Protein AF-A0A6M2EV31-F1 (afdb_monomer)

InterPro domains:
  IPR012876 Protein of unknown function DUF1677, plant [PF07911] (18-111)
  IPR012876 Protein of unknown function DUF1677, plant [PTHR33108] (10-115)

Organism: NCBI:txid266767

Mean predicted aligned error: 11.82 Å

Structure (mmCIF, N/CA/C/O backbone):
data_AF-A0A6M2EV31-F1
#
_entry.id   AF-A0A6M2EV31-F1
#
loop_
_atom_site.group_PDB
_atom_site.id
_atom_site.type_symbol
_atom_site.label_atom_id
_atom_site.label_alt_id
_atom_site.label_comp_id
_atom_site.label_asym_id
_atom_site.label_entity_id
_atom_site.label_seq_id
_atom_site.pdbx_PDB_ins_code
_atom_site.Cartn_x
_atom_site.Cartn_y
_atom_site.Cartn_z
_atom_site.occupancy
_atom_site.B_iso_or_equiv
_atom_site.auth_seq_id
_atom_site.auth_comp_id
_atom_site.auth_asym_id
_atom_site.auth_atom_id
_atom_site.pdbx_PDB_model_num
ATOM 1 N N . MET A 1 1 ? 43.408 -29.454 -42.128 1.00 39.53 1 MET A N 1
ATOM 2 C CA . MET A 1 1 ? 42.631 -28.260 -41.736 1.00 39.53 1 MET A CA 1
ATOM 3 C C . MET A 1 1 ? 41.607 -28.707 -40.708 1.00 39.53 1 MET A C 1
ATOM 5 O O . MET A 1 1 ? 40.830 -29.596 -41.023 1.00 39.53 1 MET A O 1
ATOM 9 N N . ALA A 1 2 ? 41.680 -28.214 -39.472 1.00 41.00 2 ALA A N 1
ATOM 10 C CA . ALA A 1 2 ? 40.754 -28.613 -38.412 1.00 41.00 2 ALA A CA 1
ATOM 11 C C . ALA A 1 2 ? 39.524 -27.695 -38.435 1.00 41.00 2 ALA A C 1
ATOM 13 O O . ALA A 1 2 ? 39.670 -26.477 -38.364 1.00 41.00 2 ALA A O 1
ATOM 14 N N . ALA A 1 3 ? 38.330 -28.275 -38.557 1.00 47.66 3 ALA A N 1
ATOM 15 C CA . ALA A 1 3 ? 37.071 -27.550 -38.440 1.00 47.66 3 ALA A CA 1
ATOM 16 C C . ALA A 1 3 ? 36.726 -27.372 -36.954 1.00 47.66 3 ALA A C 1
ATOM 18 O O . ALA A 1 3 ? 36.543 -28.353 -36.231 1.00 47.66 3 ALA A O 1
ATOM 19 N N . ALA A 1 4 ? 36.649 -26.124 -36.494 1.00 50.69 4 ALA A N 1
ATOM 20 C CA . ALA A 1 4 ? 36.136 -25.798 -35.172 1.00 50.69 4 ALA A CA 1
ATOM 21 C C . ALA A 1 4 ? 34.601 -25.772 -35.225 1.00 50.69 4 ALA A C 1
ATOM 23 O O . ALA A 1 4 ? 34.006 -24.896 -35.848 1.00 50.69 4 ALA A O 1
ATOM 24 N N . VAL A 1 5 ? 33.961 -26.747 -34.580 1.00 58.41 5 VAL A N 1
ATOM 25 C CA . VAL A 1 5 ? 32.512 -26.752 -34.349 1.00 58.41 5 VAL A CA 1
ATOM 26 C C . VAL A 1 5 ? 32.217 -25.776 -33.213 1.00 58.41 5 VAL A C 1
ATOM 28 O O . VAL A 1 5 ? 32.584 -26.022 -32.062 1.00 58.41 5 VAL A O 1
ATOM 31 N N . ILE A 1 6 ? 31.570 -24.657 -33.537 1.00 61.12 6 ILE A N 1
ATOM 32 C CA . ILE A 1 6 ? 31.052 -23.707 -32.551 1.00 61.12 6 ILE A CA 1
ATOM 33 C C . ILE A 1 6 ? 29.862 -24.383 -31.864 1.00 61.12 6 ILE A C 1
ATOM 35 O O . ILE A 1 6 ? 28.845 -24.664 -32.493 1.00 61.12 6 ILE A O 1
ATOM 39 N N . LYS A 1 7 ? 30.019 -24.707 -30.578 1.00 61.44 7 LYS A N 1
ATOM 40 C CA . LYS A 1 7 ? 28.938 -25.218 -29.729 1.00 61.44 7 LYS A CA 1
ATOM 41 C C . LYS A 1 7 ? 28.002 -24.058 -29.403 1.00 61.44 7 LYS A C 1
ATOM 43 O O . LYS A 1 7 ? 28.445 -23.077 -28.809 1.00 61.44 7 LYS A O 1
ATOM 48 N N . GLU A 1 8 ? 26.731 -24.172 -29.773 1.00 57.69 8 GLU A N 1
ATOM 49 C CA . GLU A 1 8 ? 25.715 -23.212 -29.349 1.00 57.69 8 GLU A CA 1
ATOM 50 C C . GLU A 1 8 ? 25.569 -23.241 -27.825 1.00 57.69 8 GLU A C 1
ATOM 52 O O . GLU A 1 8 ? 25.373 -24.291 -27.205 1.00 57.69 8 GLU A O 1
ATOM 57 N N . ALA A 1 9 ? 25.709 -22.069 -27.211 1.00 59.19 9 ALA A N 1
ATOM 58 C CA . ALA A 1 9 ? 25.467 -21.886 -25.795 1.00 59.19 9 ALA A CA 1
ATOM 59 C C . ALA A 1 9 ? 23.956 -21.961 -25.538 1.00 59.19 9 ALA A C 1
ATOM 61 O O . ALA A 1 9 ? 23.184 -21.149 -26.044 1.00 59.19 9 ALA A O 1
ATOM 62 N N . LYS A 1 10 ? 23.543 -22.942 -24.729 1.00 59.16 10 LYS A N 1
ATOM 63 C CA . LYS A 1 10 ? 22.195 -23.048 -24.159 1.00 59.16 10 LYS A CA 1
ATOM 64 C C . LYS A 1 10 ? 21.792 -21.689 -23.555 1.00 59.16 10 LYS A C 1
ATOM 66 O O . LYS A 1 10 ? 22.575 -21.171 -22.754 1.00 59.16 10 LYS A O 1
ATOM 71 N N . PRO A 1 11 ? 20.607 -21.129 -23.872 1.00 51.78 11 PRO A N 1
ATOM 72 C CA . PRO A 1 11 ? 20.146 -19.899 -23.245 1.00 51.78 11 PRO A CA 1
ATOM 73 C C . PRO A 1 11 ? 20.110 -20.105 -21.732 1.00 51.78 11 PRO A C 1
ATOM 75 O O . PRO A 1 11 ? 19.400 -20.972 -21.217 1.00 51.78 11 PRO A O 1
ATOM 78 N N . ILE A 1 12 ? 20.936 -19.340 -21.027 1.00 59.84 12 ILE A N 1
ATOM 79 C CA . ILE A 1 12 ? 20.818 -19.156 -19.584 1.00 59.84 12 ILE A CA 1
ATOM 80 C C . ILE A 1 12 ? 19.433 -18.530 -19.389 1.00 59.84 12 ILE A C 1
ATOM 82 O O . ILE A 1 12 ? 19.152 -17.568 -20.108 1.00 59.84 12 ILE A O 1
ATOM 86 N N . PRO A 1 13 ? 18.556 -19.068 -18.516 1.00 55.31 13 PRO A N 1
ATOM 87 C CA . PRO A 1 13 ? 17.235 -18.493 -18.298 1.00 55.31 13 PRO A CA 1
ATOM 88 C C . PRO A 1 13 ? 17.429 -17.015 -17.970 1.00 55.31 13 PRO A C 1
ATOM 90 O O . PRO A 1 13 ? 18.043 -16.651 -16.966 1.00 55.31 13 PRO A O 1
ATOM 93 N N . SER A 1 14 ? 17.023 -16.193 -18.932 1.00 56.72 14 SER A N 1
ATOM 94 C CA . SER A 1 14 ? 17.179 -14.752 -18.936 1.00 56.72 14 SER A CA 1
ATOM 95 C C . SER A 1 14 ? 16.492 -14.181 -17.706 1.00 56.72 14 SER A C 1
ATOM 97 O O . SER A 1 14 ? 15.514 -14.758 -17.235 1.00 56.72 14 SER A O 1
ATOM 99 N N . ALA A 1 15 ? 17.042 -13.078 -17.193 1.00 60.50 15 ALA A N 1
ATOM 100 C CA . ALA A 1 15 ? 16.525 -12.289 -16.081 1.00 60.50 15 ALA A CA 1
ATOM 101 C C . ALA A 1 15 ? 15.012 -12.456 -15.884 1.00 60.50 15 ALA A C 1
ATOM 103 O O . ALA A 1 15 ? 14.248 -12.282 -16.832 1.00 60.50 15 ALA A O 1
ATOM 104 N N . SER A 1 16 ? 14.613 -12.814 -14.660 1.00 67.25 16 SER A N 1
ATOM 105 C CA . SER A 1 16 ? 13.217 -12.909 -14.230 1.00 67.25 16 SER A CA 1
ATOM 106 C C . SER A 1 16 ? 12.398 -11.792 -14.866 1.00 67.25 16 SER A C 1
ATOM 108 O O . SER A 1 16 ? 12.683 -10.622 -14.618 1.00 67.25 16 SER A O 1
ATOM 110 N N . GLU A 1 17 ? 11.441 -12.165 -15.712 1.00 85.88 17 GLU A N 1
ATOM 111 C CA . GLU A 1 17 ? 10.579 -11.235 -16.432 1.00 85.88 17 GLU A CA 1
ATOM 112 C C . GLU A 1 17 ? 9.876 -10.328 -15.414 1.00 85.88 17 GLU A C 1
ATOM 114 O O . GLU A 1 17 ? 9.145 -10.798 -14.534 1.00 85.88 17 GLU A O 1
ATOM 119 N N . VAL A 1 18 ? 10.194 -9.036 -15.476 1.00 93.31 18 VAL A N 1
ATOM 120 C CA . VAL A 1 18 ? 9.632 -7.996 -14.614 1.00 93.31 18 VAL A CA 1
ATOM 121 C C . VAL A 1 18 ? 8.841 -7.011 -15.459 1.00 93.31 18 VAL A C 1
ATOM 123 O O . VAL A 1 18 ? 9.221 -6.680 -16.580 1.00 93.31 18 VAL A O 1
ATOM 126 N N . GLU A 1 19 ? 7.751 -6.518 -14.889 1.00 94.38 19 GLU A N 1
ATOM 127 C CA . GLU A 1 19 ? 6.868 -5.521 -15.478 1.00 94.38 19 GLU A CA 1
ATOM 128 C C . GLU A 1 19 ? 6.682 -4.356 -14.503 1.00 94.38 19 GLU A C 1
ATOM 130 O O . GLU A 1 19 ? 6.735 -4.526 -13.282 1.00 94.38 19 GLU A O 1
ATOM 135 N N . PHE A 1 20 ? 6.420 -3.162 -15.032 1.00 96.19 20 PHE A N 1
ATOM 136 C CA . PHE A 1 20 ? 6.063 -2.005 -14.216 1.00 96.19 20 PHE A CA 1
ATOM 137 C C . PHE A 1 20 ? 4.561 -1.999 -13.941 1.00 96.19 20 PHE A C 1
ATOM 139 O O . PHE A 1 20 ? 3.752 -1.847 -14.856 1.00 96.19 20 PHE A O 1
ATOM 146 N N . ALA A 1 21 ? 4.182 -2.090 -12.669 1.00 96.69 21 ALA A N 1
ATOM 147 C CA . ALA A 1 21 ? 2.789 -2.080 -12.249 1.00 96.69 21 ALA A CA 1
ATOM 148 C C . ALA A 1 21 ? 2.486 -0.860 -11.370 1.00 96.69 21 ALA A C 1
ATOM 150 O O . ALA A 1 21 ? 3.115 -0.625 -10.334 1.00 96.69 21 ALA A O 1
ATOM 151 N N . LYS A 1 22 ? 1.486 -0.072 -11.773 1.00 97.75 22 LYS A N 1
ATOM 152 C CA . LYS A 1 22 ? 1.077 1.154 -11.079 1.00 97.75 22 LYS A CA 1
ATOM 153 C C . LYS A 1 22 ? 0.078 0.851 -9.967 1.00 97.75 22 LYS A C 1
ATOM 155 O O . LYS A 1 22 ? -1.012 0.375 -10.250 1.00 97.75 22 LYS A O 1
ATOM 160 N N . CYS A 1 23 ? 0.434 1.165 -8.724 1.00 97.88 23 CYS A N 1
ATOM 161 C CA . CYS A 1 23 ? -0.409 0.959 -7.545 1.00 97.88 23 CYS A CA 1
ATOM 162 C C . CYS A 1 23 ? -1.736 1.730 -7.636 1.00 97.88 23 CYS A C 1
ATOM 164 O O . CYS A 1 23 ? -1.737 2.951 -7.831 1.00 97.88 23 CYS A O 1
ATOM 166 N N . ASP A 1 24 ? -2.850 1.040 -7.389 1.00 97.31 24 ASP A N 1
ATOM 167 C CA . ASP A 1 24 ? -4.202 1.609 -7.441 1.00 97.31 24 ASP A CA 1
ATOM 168 C C . ASP A 1 24 ? -4.464 2.628 -6.310 1.00 97.31 24 ASP A C 1
ATOM 170 O O . ASP A 1 24 ? -5.281 3.538 -6.459 1.00 97.31 24 ASP A O 1
ATOM 174 N N . CYS A 1 25 ? -3.729 2.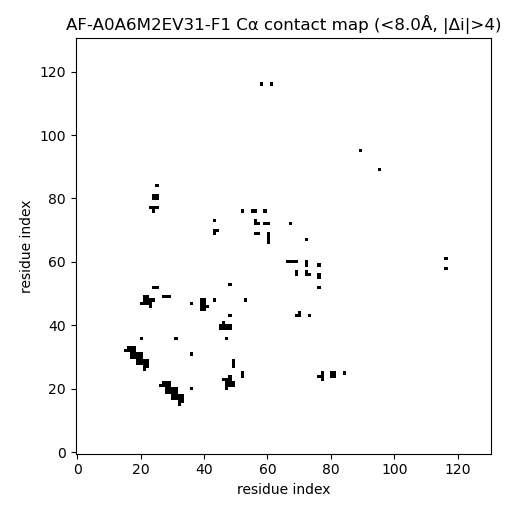539 -5.193 1.00 97.19 25 CYS A N 1
ATOM 175 C CA . CYS A 1 25 ? -3.848 3.464 -4.060 1.00 97.19 25 CYS A CA 1
ATOM 176 C C . CYS A 1 25 ? -3.033 4.750 -4.284 1.00 97.19 25 CYS A C 1
ATOM 178 O O . CYS A 1 25 ? -3.571 5.847 -4.466 1.00 97.19 25 CYS A O 1
ATOM 180 N N . CYS A 1 26 ? -1.704 4.630 -4.271 1.00 96.62 26 CYS A N 1
ATOM 181 C CA . CYS A 1 26 ? -0.802 5.783 -4.258 1.00 96.62 26 CYS A CA 1
ATOM 182 C C . CYS A 1 26 ? -0.352 6.230 -5.656 1.00 96.62 26 CYS A C 1
ATOM 184 O O . CYS A 1 26 ? 0.180 7.327 -5.802 1.00 96.62 26 CYS A O 1
ATOM 186 N N . GLY A 1 27 ? -0.582 5.425 -6.698 1.00 95.44 27 GLY A N 1
ATOM 187 C CA . GLY A 1 27 ? -0.167 5.739 -8.066 1.00 95.44 27 GLY A CA 1
ATOM 188 C C . GLY A 1 27 ? 1.333 5.593 -8.332 1.00 95.44 27 GLY A C 1
ATOM 189 O O . GLY A 1 27 ? 1.758 5.880 -9.451 1.00 95.44 27 GLY A O 1
ATOM 190 N N . PHE A 1 28 ? 2.119 5.155 -7.343 1.00 95.25 28 PHE A N 1
ATOM 191 C CA . PHE A 1 28 ? 3.526 4.800 -7.523 1.00 95.25 28 PHE A CA 1
ATOM 192 C C . PHE A 1 28 ? 3.646 3.538 -8.386 1.00 95.25 28 PHE A C 1
ATOM 194 O O . PHE A 1 28 ? 2.826 2.628 -8.259 1.00 95.25 28 PHE A O 1
ATOM 201 N N . SER A 1 29 ? 4.642 3.498 -9.269 1.00 96.88 29 SER A N 1
ATOM 202 C CA . SER A 1 29 ? 4.904 2.345 -10.139 1.00 96.88 29 SER A CA 1
ATOM 203 C C . SER A 1 29 ? 6.086 1.551 -9.600 1.00 96.88 29 SER A C 1
ATOM 205 O O . SER A 1 29 ? 7.099 2.144 -9.241 1.00 96.88 29 SER A O 1
ATOM 207 N N . GLU A 1 30 ? 5.942 0.232 -9.534 1.00 96.00 30 GLU A N 1
ATOM 208 C CA . GLU A 1 30 ? 6.935 -0.696 -8.983 1.00 96.00 30 GLU A CA 1
ATOM 209 C C . GLU A 1 30 ? 7.270 -1.771 -10.028 1.00 96.00 30 GLU A C 1
ATOM 211 O O . GLU A 1 30 ? 6.384 -2.201 -10.770 1.00 96.00 30 GLU A O 1
ATOM 216 N N . GLU A 1 31 ? 8.538 -2.182 -10.102 1.00 96.00 31 GLU A N 1
ATOM 217 C CA . GLU A 1 31 ? 8.987 -3.311 -10.927 1.00 96.00 31 GLU A CA 1
ATOM 218 C C . GLU A 1 31 ? 8.651 -4.618 -10.212 1.00 96.00 31 GLU A C 1
ATOM 220 O O . GLU A 1 31 ? 9.071 -4.846 -9.078 1.00 96.00 31 GLU A O 1
ATOM 225 N N . CYS A 1 32 ? 7.861 -5.477 -10.846 1.00 95.06 32 CYS A N 1
ATOM 226 C CA . CYS A 1 32 ? 7.329 -6.677 -10.218 1.00 95.06 32 CYS A CA 1
ATOM 227 C C . CYS A 1 32 ? 7.269 -7.840 -11.200 1.00 95.06 32 CYS A C 1
ATOM 229 O O . CYS A 1 32 ? 7.056 -7.658 -12.393 1.00 95.06 32 CYS A O 1
ATOM 231 N N . THR A 1 33 ? 7.398 -9.063 -10.686 1.00 95.69 33 THR A N 1
ATOM 232 C CA . THR A 1 33 ? 7.141 -10.254 -11.504 1.00 95.69 33 THR A CA 1
ATOM 233 C C . THR A 1 33 ? 5.632 -10.430 -11.721 1.00 95.69 33 THR A C 1
ATOM 235 O O . THR A 1 33 ? 4.855 -10.193 -10.783 1.00 95.69 33 THR A O 1
ATOM 238 N N . PRO A 1 34 ? 5.183 -10.929 -12.887 1.00 95.50 34 PRO A N 1
ATOM 239 C CA . PRO A 1 34 ? 3.764 -11.202 -13.146 1.00 95.50 34 PRO A CA 1
ATOM 240 C C . PRO A 1 34 ? 3.126 -12.133 -12.103 1.00 95.50 34 PRO A C 1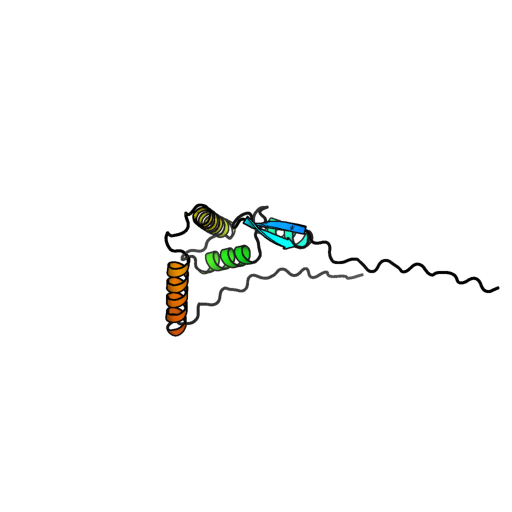
ATOM 242 O O . PRO A 1 34 ? 1.979 -11.950 -11.680 1.00 95.50 34 PRO A O 1
ATOM 245 N N . ALA A 1 35 ? 3.902 -13.105 -11.612 1.00 95.56 35 ALA A N 1
ATOM 246 C CA . ALA A 1 35 ? 3.479 -14.014 -10.551 1.00 95.56 35 ALA A CA 1
ATOM 247 C C . ALA A 1 35 ? 3.208 -13.279 -9.227 1.00 95.56 35 ALA A C 1
ATOM 249 O O . ALA A 1 35 ? 2.242 -13.592 -8.530 1.00 95.56 35 ALA A O 1
ATOM 250 N N . TYR A 1 36 ? 4.036 -12.292 -8.866 1.00 95.44 36 TYR A N 1
ATOM 251 C CA . TYR A 1 36 ? 3.800 -11.478 -7.675 1.00 95.44 36 TYR A CA 1
ATOM 252 C C . TYR A 1 36 ? 2.575 -10.573 -7.839 1.00 95.44 36 TYR A C 1
ATOM 254 O O . TYR A 1 36 ? 1.739 -10.531 -6.936 1.00 95.44 36 TYR A O 1
ATOM 262 N N . ILE A 1 37 ? 2.411 -9.943 -9.008 1.00 96.19 37 ILE A N 1
ATOM 263 C CA . ILE A 1 37 ? 1.228 -9.128 -9.331 1.00 96.19 37 ILE A CA 1
ATOM 264 C C . ILE A 1 37 ? -0.058 -9.935 -9.154 1.00 96.19 37 ILE A C 1
ATOM 266 O O . ILE A 1 37 ? -0.993 -9.478 -8.495 1.00 96.19 37 ILE A O 1
ATOM 270 N N . SER A 1 38 ? -0.079 -11.160 -9.677 1.00 96.62 38 SER A N 1
ATOM 271 C CA . SER A 1 38 ? -1.238 -12.052 -9.595 1.00 96.62 38 SER A CA 1
ATOM 272 C C . SER A 1 38 ? -1.609 -12.391 -8.147 1.00 96.62 38 SER A C 1
ATOM 274 O O . SER A 1 38 ? -2.766 -12.227 -7.762 1.00 96.62 38 SER A O 1
ATOM 276 N N . ARG A 1 39 ? -0.628 -12.759 -7.308 1.00 96.69 39 ARG A N 1
ATOM 277 C CA . ARG A 1 39 ? -0.858 -13.056 -5.878 1.00 96.69 39 ARG A CA 1
ATOM 278 C C . ARG A 1 39 ? -1.380 -11.853 -5.094 1.00 96.69 39 ARG A C 1
ATOM 280 O O . ARG A 1 39 ? -2.216 -11.996 -4.205 1.00 96.69 39 ARG A O 1
ATOM 287 N N . VAL A 1 40 ? -0.876 -10.656 -5.392 1.00 97.00 40 VAL A N 1
ATOM 288 C CA . VAL A 1 40 ? -1.356 -9.427 -4.744 1.00 97.00 40 VAL A CA 1
ATOM 289 C C . VAL A 1 40 ? -2.799 -9.143 -5.157 1.00 97.00 40 VAL A C 1
ATOM 291 O O . VAL A 1 40 ? -3.633 -8.877 -4.295 1.00 97.00 40 VAL A O 1
ATOM 294 N N . ARG A 1 41 ? -3.126 -9.269 -6.447 1.00 97.12 41 ARG A N 1
ATOM 295 C CA . ARG A 1 41 ? -4.497 -9.073 -6.935 1.00 97.12 41 ARG A CA 1
ATOM 296 C C . ARG A 1 41 ? -5.481 -10.052 -6.308 1.00 97.12 41 ARG A C 1
ATOM 298 O O . ARG A 1 41 ? -6.551 -9.626 -5.889 1.00 97.12 41 ARG A O 1
ATOM 305 N N . GLU A 1 42 ? -5.115 -11.323 -6.182 1.00 96.94 42 GLU A N 1
ATOM 306 C CA . GLU A 1 42 ? -5.937 -12.329 -5.499 1.00 96.94 42 GLU A CA 1
ATOM 307 C C . GLU A 1 42 ? -6.260 -11.912 -4.055 1.00 96.94 42 GLU A C 1
ATOM 309 O O . GLU A 1 42 ? -7.416 -11.938 -3.637 1.00 96.94 42 GLU A O 1
ATOM 314 N N . ARG A 1 43 ? -5.258 -11.420 -3.316 1.00 95.25 43 ARG A N 1
ATOM 315 C CA . ARG A 1 43 ? -5.428 -10.985 -1.923 1.00 95.25 43 ARG A CA 1
ATOM 316 C C . ARG A 1 43 ? -6.290 -9.728 -1.764 1.00 95.25 43 ARG A C 1
ATOM 318 O O . ARG A 1 43 ? -6.974 -9.592 -0.754 1.00 95.25 43 ARG A O 1
ATOM 325 N N . TYR A 1 44 ? -6.231 -8.792 -2.711 1.00 96.12 44 TYR A N 1
ATOM 326 C CA . TYR A 1 44 ? -6.803 -7.446 -2.556 1.00 96.12 44 TYR A CA 1
ATOM 327 C C . TYR A 1 44 ? -8.009 -7.163 -3.466 1.00 96.12 44 TYR A C 1
ATOM 329 O O . TYR A 1 44 ? -8.294 -6.006 -3.799 1.00 96.12 44 TYR A O 1
ATOM 337 N N . GLY A 1 45 ? -8.752 -8.210 -3.837 1.00 93.69 45 GLY A N 1
ATOM 338 C CA . GLY A 1 45 ? -10.002 -8.084 -4.593 1.00 93.69 45 GLY A CA 1
ATOM 339 C C . GLY A 1 45 ? -9.781 -7.637 -6.039 1.00 93.69 45 GLY A C 1
ATOM 340 O O . GLY A 1 45 ? -10.488 -6.769 -6.540 1.00 93.69 45 GLY A O 1
ATOM 341 N N . GLY A 1 46 ? -8.744 -8.168 -6.686 1.00 96.06 46 GLY A N 1
ATOM 342 C CA . GLY A 1 46 ? -8.360 -7.860 -8.064 1.00 96.06 46 GLY A CA 1
ATOM 343 C C . GLY A 1 46 ? -7.489 -6.611 -8.232 1.00 96.06 46 GLY A C 1
ATOM 344 O O . GLY A 1 46 ? -6.985 -6.374 -9.328 1.00 96.06 46 GLY A O 1
ATOM 345 N N . ARG A 1 47 ? -7.273 -5.828 -7.167 1.00 96.12 47 ARG A N 1
ATOM 346 C CA . ARG A 1 47 ? -6.478 -4.590 -7.204 1.00 96.12 47 ARG A CA 1
ATOM 347 C C . ARG A 1 47 ? -4.993 -4.860 -7.046 1.00 96.12 47 ARG A C 1
ATOM 349 O O . ARG A 1 47 ? -4.582 -5.691 -6.237 1.00 96.12 47 ARG A O 1
ATOM 356 N N . TRP A 1 48 ? -4.182 -4.119 -7.789 1.00 97.38 48 TRP A N 1
ATOM 357 C CA . TRP A 1 48 ? -2.739 -4.122 -7.593 1.00 97.38 48 TRP A CA 1
ATOM 358 C C . TRP A 1 48 ? -2.346 -2.994 -6.635 1.00 97.38 48 TRP A C 1
ATOM 360 O O . TRP A 1 48 ? -2.638 -1.821 -6.875 1.00 97.38 48 TRP A O 1
ATOM 370 N N . ILE A 1 49 ? -1.644 -3.341 -5.555 1.00 98.00 49 ILE A N 1
ATOM 371 C CA . ILE A 1 49 ? -1.090 -2.373 -4.605 1.00 98.00 49 ILE A CA 1
ATOM 372 C C . ILE A 1 49 ? 0.410 -2.614 -4.422 1.00 98.00 49 ILE A C 1
ATOM 374 O O . ILE A 1 49 ? 0.851 -3.760 -4.383 1.00 98.00 49 ILE A O 1
ATOM 378 N N . CYS A 1 50 ? 1.190 -1.539 -4.300 1.00 97.44 50 CYS A N 1
ATOM 379 C CA . CYS A 1 50 ? 2.633 -1.640 -4.069 1.00 97.44 50 CYS A CA 1
ATOM 380 C C . CYS A 1 50 ? 2.947 -2.209 -2.679 1.00 97.44 50 CYS A C 1
ATOM 382 O O . CYS A 1 50 ? 2.104 -2.168 -1.772 1.00 97.44 50 CYS A O 1
ATOM 384 N N . GLY A 1 51 ? 4.187 -2.669 -2.483 1.00 95.69 51 GLY A N 1
ATOM 385 C CA . GLY A 1 51 ? 4.621 -3.272 -1.216 1.00 95.69 51 GLY A CA 1
ATOM 386 C C . GLY A 1 51 ? 4.369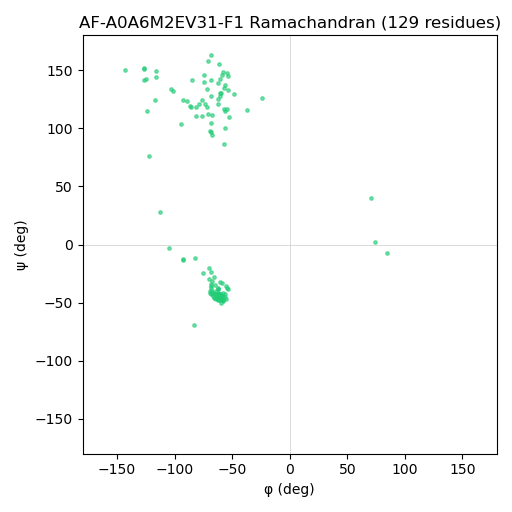 -2.384 0.012 1.00 95.69 51 GLY A C 1
ATOM 387 O O . GLY A 1 51 ? 3.922 -2.866 1.050 1.00 95.69 51 GLY A O 1
ATOM 388 N N . LEU A 1 52 ? 4.558 -1.067 -0.120 1.00 96.19 52 LEU A N 1
ATOM 389 C CA . LEU A 1 52 ? 4.327 -0.117 0.976 1.00 96.19 52 LEU A CA 1
ATOM 390 C C . LEU A 1 52 ? 2.841 0.041 1.330 1.00 96.19 52 LEU A C 1
ATOM 392 O O . LEU A 1 52 ? 2.494 0.100 2.508 1.00 96.19 52 LEU A O 1
ATOM 396 N N . CYS A 1 53 ? 1.955 0.080 0.331 1.00 97.25 53 CYS A N 1
ATOM 397 C CA . CYS A 1 53 ? 0.512 0.127 0.573 1.00 97.25 53 CYS A CA 1
ATOM 398 C C . CYS A 1 53 ? 0.009 -1.192 1.175 1.00 97.25 53 CYS A C 1
ATOM 400 O O . CYS A 1 53 ? -0.854 -1.164 2.047 1.00 97.25 53 CYS A O 1
ATOM 402 N N . ALA A 1 54 ? 0.568 -2.339 0.773 1.00 96.62 54 ALA A N 1
ATOM 403 C CA . ALA A 1 54 ? 0.224 -3.627 1.373 1.00 96.62 54 ALA A CA 1
ATOM 404 C C . ALA A 1 54 ? 0.546 -3.670 2.876 1.00 96.62 54 ALA A C 1
ATOM 406 O O . ALA A 1 54 ? -0.281 -4.128 3.665 1.00 96.62 54 ALA A O 1
ATOM 407 N N . GLU A 1 55 ? 1.705 -3.149 3.287 1.00 96.12 55 GLU A N 1
ATOM 408 C CA . GLU A 1 55 ? 2.060 -3.030 4.707 1.00 96.12 55 GLU A CA 1
ATOM 409 C C . GLU A 1 55 ? 1.192 -2.006 5.448 1.00 96.12 55 GLU A C 1
ATOM 411 O O . GLU A 1 55 ? 0.788 -2.251 6.585 1.00 96.12 55 GLU A O 1
ATOM 416 N N . ALA A 1 56 ? 0.839 -0.890 4.807 1.00 95.88 56 ALA A N 1
ATOM 417 C CA . ALA A 1 56 ? -0.051 0.100 5.406 1.00 95.88 56 ALA A CA 1
ATOM 418 C C . ALA A 1 56 ? -1.455 -0.467 5.681 1.00 95.88 56 ALA A C 1
ATOM 420 O O . ALA A 1 56 ? -1.973 -0.288 6.779 1.00 95.88 56 ALA A O 1
ATOM 421 N N . VAL A 1 57 ? -2.034 -1.227 4.744 1.00 96.00 57 VAL A N 1
ATOM 422 C CA . VAL A 1 57 ? -3.335 -1.900 4.933 1.00 96.00 57 VAL A CA 1
ATOM 423 C C . VAL A 1 57 ? -3.285 -2.918 6.080 1.00 96.00 57 VAL A C 1
ATOM 425 O O . VAL A 1 57 ? -4.236 -3.039 6.859 1.00 96.00 57 VAL A O 1
ATOM 428 N N . LYS A 1 58 ? -2.160 -3.630 6.239 1.00 92.94 58 LYS A N 1
ATOM 429 C CA . LYS A 1 58 ? -1.943 -4.513 7.396 1.00 92.94 58 LYS A CA 1
ATOM 430 C C . LYS A 1 58 ? -1.872 -3.718 8.708 1.00 92.94 58 LYS A C 1
ATOM 432 O O . LYS A 1 58 ? -2.534 -4.105 9.669 1.00 92.94 58 LYS A O 1
ATOM 437 N N . ASP A 1 59 ? -1.125 -2.606 8.760 1.00 91.69 59 ASP A N 1
ATOM 438 C CA . ASP A 1 59 ? -1.040 -1.740 9.957 1.00 91.69 59 ASP A CA 1
ATOM 439 C C . ASP A 1 59 ? -2.409 -1.132 10.306 1.00 91.69 59 ASP A C 1
ATOM 441 O O . ASP A 1 59 ? -2.749 -1.066 11.486 1.00 91.69 59 ASP A O 1
ATOM 445 N N . GLU A 1 60 ? -3.220 -0.747 9.314 1.00 92.12 60 GLU A N 1
ATOM 446 C CA . GLU A 1 60 ? -4.593 -0.257 9.514 1.00 92.12 60 GLU A CA 1
ATOM 447 C C . GLU A 1 60 ? -5.485 -1.321 10.157 1.00 92.12 60 GLU A C 1
ATOM 449 O O . GLU A 1 60 ? -6.142 -1.039 11.159 1.00 92.12 60 GLU A O 1
ATOM 454 N N . THR A 1 61 ? -5.422 -2.561 9.660 1.00 89.56 61 THR A N 1
ATOM 455 C CA . THR A 1 61 ? -6.151 -3.697 10.247 1.00 89.56 61 THR A CA 1
ATOM 456 C C . THR A 1 61 ? -5.735 -3.924 11.706 1.00 89.56 61 THR A C 1
ATOM 458 O O . THR A 1 61 ? -6.585 -4.083 12.574 1.00 89.56 61 THR A O 1
ATOM 461 N N . CYS A 1 62 ? -4.434 -3.869 12.014 1.00 87.88 62 CY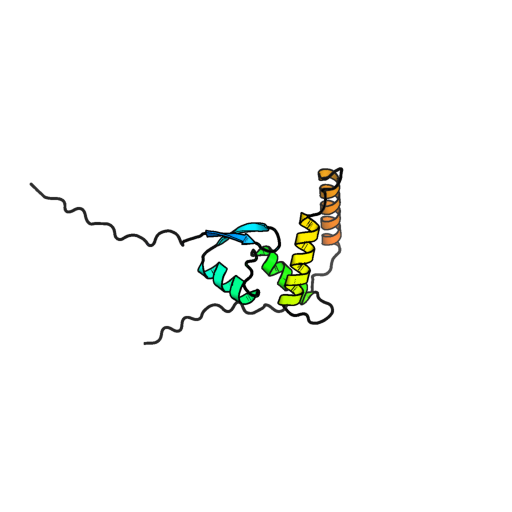S A N 1
ATOM 462 C CA . CYS A 1 62 ? -3.943 -4.052 13.384 1.00 87.88 62 CYS A CA 1
ATOM 463 C C . CYS A 1 62 ? -4.276 -2.904 14.343 1.00 87.88 62 CYS A C 1
ATOM 465 O O . CYS A 1 62 ? -4.300 -3.093 15.561 1.00 87.88 62 CYS A O 1
ATOM 467 N N . ARG A 1 63 ? -4.384 -1.678 13.825 1.00 85.94 63 ARG A N 1
ATOM 468 C CA . ARG A 1 63 ? -4.587 -0.466 14.630 1.00 85.94 63 ARG A CA 1
ATOM 469 C C . ARG A 1 63 ? -6.046 -0.096 14.796 1.00 85.94 63 ARG A C 1
ATOM 471 O O . ARG A 1 63 ? -6.345 0.767 15.628 1.00 85.94 63 ARG A O 1
ATOM 478 N N . ALA A 1 64 ? -6.925 -0.702 14.009 1.00 86.12 64 ALA A N 1
ATOM 479 C CA . ALA A 1 64 ? -8.350 -0.509 14.134 1.00 86.12 64 ALA A CA 1
ATOM 480 C C . ALA A 1 64 ? -8.801 -0.842 15.564 1.00 86.12 64 ALA A C 1
ATOM 482 O O . ALA A 1 64 ? -8.342 -1.792 16.195 1.00 86.12 64 ALA A O 1
ATOM 483 N N . LYS A 1 65 ? -9.686 -0.003 16.111 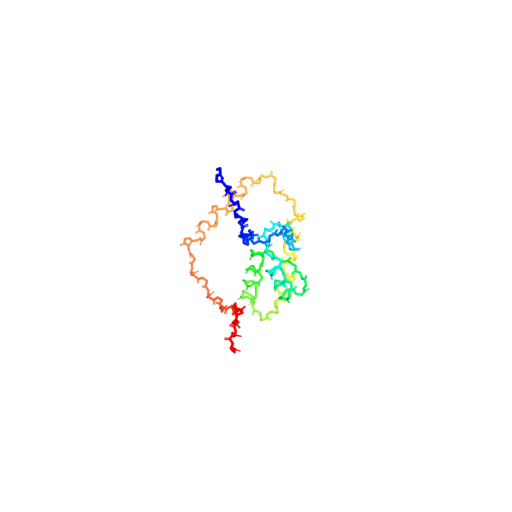1.00 85.00 65 LYS A N 1
ATOM 484 C CA . LYS A 1 65 ? -10.255 -0.213 17.455 1.00 85.00 65 LYS A CA 1
ATOM 485 C C . LYS A 1 65 ? -11.223 -1.399 17.492 1.00 85.00 65 LYS A C 1
ATOM 487 O O . LYS A 1 65 ? -11.529 -1.901 18.566 1.00 85.00 65 LYS A O 1
ATOM 492 N N . THR A 1 66 ? -11.723 -1.777 16.326 1.00 88.38 66 THR A N 1
ATOM 493 C CA . THR A 1 66 ? -12.636 -2.885 16.068 1.00 88.38 66 THR A CA 1
ATOM 494 C C . THR A 1 66 ? -12.016 -3.751 14.986 1.00 88.38 66 THR A C 1
ATOM 496 O O . THR A 1 66 ? -11.320 -3.217 14.122 1.00 88.38 66 THR A O 1
ATOM 499 N N . ASP A 1 67 ? -12.307 -5.047 14.984 1.00 89.56 67 ASP A N 1
ATOM 500 C CA . ASP A 1 67 ? -11.873 -5.919 13.897 1.00 89.56 67 ASP A CA 1
ATOM 501 C C . ASP A 1 67 ? -12.512 -5.459 12.581 1.00 89.56 67 ASP A C 1
ATOM 503 O O . ASP A 1 67 ? -13.736 -5.374 12.458 1.00 89.56 67 ASP A O 1
ATOM 507 N N . ILE A 1 68 ? -11.671 -5.115 11.609 1.00 93.81 68 ILE A N 1
ATOM 508 C CA . ILE A 1 68 ? -12.084 -4.744 10.255 1.00 93.81 68 ILE A CA 1
ATOM 509 C C . ILE A 1 68 ? -11.528 -5.758 9.263 1.00 93.81 68 ILE A C 1
ATOM 511 O O . ILE A 1 68 ? -10.468 -6.347 9.478 1.00 93.81 68 ILE A O 1
ATOM 515 N N . SER A 1 69 ? -12.245 -5.970 8.163 1.00 94.38 69 SER A N 1
ATOM 516 C CA . SER A 1 69 ? -11.752 -6.821 7.084 1.00 94.38 69 SER A CA 1
ATOM 517 C C . SER A 1 69 ? -10.594 -6.145 6.344 1.00 94.38 69 SER A C 1
ATOM 519 O O . SER A 1 69 ? -10.471 -4.919 6.326 1.00 94.38 69 SER A O 1
ATOM 521 N N . THR A 1 70 ? -9.770 -6.944 5.663 1.00 93.94 70 THR A N 1
ATOM 522 C CA . THR A 1 70 ? -8.704 -6.426 4.791 1.00 93.94 70 THR A CA 1
ATOM 523 C C . THR A 1 70 ? -9.248 -5.525 3.679 1.00 93.94 70 THR A C 1
ATOM 525 O O . THR A 1 70 ? -8.576 -4.573 3.298 1.00 93.94 70 THR A O 1
ATOM 528 N N . ASP A 1 71 ? -10.458 -5.790 3.173 1.00 95.38 71 ASP A N 1
ATOM 529 C CA . ASP A 1 71 ? -11.100 -4.939 2.164 1.00 95.38 71 ASP A CA 1
ATOM 530 C C . ASP A 1 71 ? -11.519 -3.576 2.736 1.00 95.38 71 ASP A C 1
ATOM 532 O O . ASP A 1 71 ? -11.269 -2.547 2.110 1.00 95.38 71 ASP A O 1
ATOM 536 N N . GLU A 1 72 ? -12.073 -3.544 3.954 1.00 96.25 72 GLU A N 1
ATOM 537 C CA . GLU A 1 72 ? -12.435 -2.285 4.615 1.00 96.25 72 GLU A CA 1
ATOM 538 C C . GLU A 1 72 ? -11.185 -1.465 4.960 1.00 96.25 72 GLU A C 1
ATOM 540 O O . GLU A 1 72 ? -11.151 -0.263 4.695 1.00 96.25 72 GLU A O 1
ATOM 545 N N . ALA A 1 73 ? -10.124 -2.111 5.457 1.00 96.44 73 ALA A N 1
ATOM 546 C CA . ALA A 1 73 ? -8.826 -1.465 5.645 1.00 96.44 73 ALA A CA 1
ATOM 547 C C . ALA A 1 73 ? -8.295 -0.911 4.312 1.00 96.44 73 ALA A C 1
ATOM 549 O O . ALA A 1 73 ? -7.978 0.266 4.198 1.00 96.44 73 ALA A O 1
ATOM 550 N N . LEU A 1 74 ? -8.301 -1.709 3.241 1.00 96.88 74 LEU A N 1
ATOM 551 C CA . LEU A 1 74 ? -7.871 -1.243 1.924 1.00 96.88 74 LEU A CA 1
ATOM 552 C C . LEU A 1 74 ? -8.682 -0.035 1.438 1.00 96.88 74 LEU A C 1
ATOM 554 O O . LEU A 1 74 ? -8.104 0.924 0.934 1.00 96.88 74 LEU A O 1
ATOM 558 N N . LYS A 1 75 ? -10.001 -0.026 1.629 1.00 96.06 75 LYS A N 1
ATOM 559 C CA . LYS A 1 75 ? -10.863 1.103 1.262 1.00 96.06 75 LYS A CA 1
ATOM 560 C C . LYS A 1 75 ? -10.514 2.376 2.039 1.00 96.06 75 LYS A C 1
ATOM 562 O O . LYS A 1 75 ? -10.478 3.460 1.447 1.00 96.06 75 LYS A O 1
ATOM 567 N N . GLN A 1 76 ? -10.244 2.258 3.339 1.00 95.38 76 GLN A N 1
ATOM 568 C CA . GLN A 1 76 ? -9.795 3.375 4.176 1.00 95.38 76 GLN A CA 1
ATOM 569 C C . GLN A 1 76 ? -8.445 3.911 3.689 1.00 95.38 76 GLN A C 1
ATOM 571 O O . GLN A 1 76 ? -8.326 5.115 3.432 1.00 95.38 76 GLN A O 1
ATOM 576 N N . HIS A 1 77 ? -7.485 3.019 3.439 1.00 96.75 77 HIS A N 1
ATOM 577 C CA . HIS A 1 77 ? -6.183 3.362 2.883 1.00 96.75 77 HIS A CA 1
ATOM 578 C C . HIS A 1 77 ? -6.283 4.063 1.522 1.00 96.75 77 HIS A C 1
ATOM 580 O O . HIS A 1 77 ? -5.680 5.114 1.299 1.00 96.75 77 HIS A O 1
ATOM 586 N N . THR A 1 78 ? -7.080 3.518 0.596 1.00 96.31 78 THR A N 1
ATOM 587 C CA . THR A 1 78 ? -7.285 4.096 -0.737 1.00 96.31 78 THR A CA 1
ATOM 588 C C . THR A 1 78 ? -7.854 5.507 -0.634 1.00 96.31 78 THR A C 1
ATOM 590 O O . THR A 1 78 ? -7.360 6.412 -1.309 1.00 96.31 78 THR A O 1
ATOM 593 N N . LYS A 1 79 ? -8.846 5.728 0.239 1.00 96.19 79 LYS A N 1
ATOM 594 C CA . LYS A 1 79 ? -9.417 7.060 0.471 1.00 96.19 79 LYS A CA 1
ATOM 595 C C . LYS A 1 79 ? -8.362 8.035 0.995 1.00 96.19 79 LYS A C 1
ATOM 597 O O . LYS A 1 79 ? -8.277 9.152 0.488 1.00 96.19 79 LYS A O 1
ATOM 602 N N . PHE A 1 80 ? -7.536 7.612 1.952 1.00 95.56 80 PHE A N 1
ATOM 603 C CA . PHE A 1 80 ? -6.425 8.416 2.464 1.00 95.56 80 PHE A CA 1
ATOM 604 C C . PHE A 1 80 ? -5.425 8.784 1.354 1.00 95.56 80 PHE A C 1
ATOM 606 O O . PHE A 1 80 ? -5.094 9.958 1.186 1.00 95.56 80 PHE A O 1
ATOM 613 N N . CYS A 1 81 ? -4.996 7.815 0.538 1.00 95.88 81 CYS A N 1
ATOM 614 C CA . CYS A 1 81 ? -4.089 8.068 -0.582 1.00 95.88 81 CYS A CA 1
ATOM 615 C C . CYS A 1 81 ? -4.687 9.025 -1.620 1.00 95.88 81 CYS A C 1
ATOM 617 O O . CYS A 1 81 ? -3.986 9.911 -2.108 1.00 95.88 81 CYS A O 1
ATOM 619 N N . GLN A 1 82 ? -5.967 8.867 -1.964 1.00 94.12 82 GLN A N 1
ATOM 620 C CA . GLN A 1 82 ? -6.655 9.751 -2.908 1.00 94.12 82 GLN A CA 1
ATOM 621 C C . GLN A 1 82 ? -6.736 11.180 -2.371 1.00 94.12 82 GLN A C 1
ATOM 623 O O . GLN A 1 82 ? -6.384 12.116 -3.086 1.00 94.12 82 GLN A O 1
ATOM 628 N N . GLN A 1 83 ? -7.118 11.342 -1.101 1.00 94.44 83 GLN A N 1
ATOM 629 C CA . GLN A 1 83 ? -7.154 12.645 -0.438 1.00 94.44 83 GLN A CA 1
ATOM 630 C C . GLN A 1 83 ? -5.775 13.308 -0.448 1.00 94.44 83 GLN A C 1
ATOM 632 O O . GLN A 1 83 ? -5.659 14.455 -0.876 1.00 94.44 83 GLN A O 1
ATOM 637 N N . PHE A 1 84 ? -4.727 12.570 -0.071 1.00 90.81 84 PHE A N 1
ATOM 638 C CA . PHE A 1 84 ? -3.351 13.066 -0.080 1.00 90.81 84 PHE A CA 1
ATOM 639 C C . PHE A 1 84 ? -2.912 13.523 -1.479 1.00 90.81 84 PHE A C 1
ATOM 641 O O . PHE A 1 84 ? -2.406 14.631 -1.636 1.00 90.81 84 PHE A O 1
ATOM 648 N N . ARG A 1 85 ? -3.174 12.721 -2.516 1.00 90.00 85 ARG A N 1
ATOM 649 C CA . ARG A 1 85 ? -2.818 13.046 -3.911 1.00 90.00 85 ARG A CA 1
ATOM 650 C C . ARG A 1 85 ? -3.597 14.227 -4.481 1.00 90.00 85 ARG A C 1
ATOM 652 O O . ARG A 1 85 ? -3.080 14.923 -5.345 1.00 90.00 85 ARG A O 1
ATOM 659 N N . SER A 1 86 ? -4.836 14.420 -4.034 1.00 90.88 86 SER A N 1
ATOM 660 C CA . SER A 1 86 ? -5.674 15.553 -4.439 1.00 90.88 86 SER A CA 1
ATOM 661 C C . SER A 1 86 ? -5.383 16.839 -3.658 1.00 90.88 86 SER A C 1
ATOM 663 O O . SER A 1 86 ? -5.884 17.898 -4.027 1.00 90.88 86 SER A O 1
ATOM 665 N N . SER A 1 87 ? -4.608 16.758 -2.571 1.00 90.56 87 SER A N 1
ATOM 666 C CA . SER A 1 87 ? -4.302 17.916 -1.736 1.00 90.56 87 SER A CA 1
ATOM 667 C C . SER A 1 87 ? -3.293 18.846 -2.408 1.00 90.56 87 SER A C 1
ATOM 669 O O . SER A 1 87 ? -2.326 18.407 -3.033 1.00 90.56 87 SER A O 1
ATOM 671 N N . THR A 1 88 ? -3.516 20.152 -2.274 1.00 89.81 88 THR A N 1
ATOM 672 C CA . THR A 1 88 ? -2.550 21.158 -2.718 1.00 89.81 88 THR A CA 1
ATOM 673 C C . THR A 1 88 ? -1.355 21.149 -1.765 1.00 89.81 88 THR A C 1
ATOM 675 O O . THR A 1 88 ? -1.566 21.180 -0.547 1.00 89.81 88 THR A O 1
ATOM 678 N N . PRO A 1 89 ? -0.109 21.149 -2.273 1.00 87.25 89 PRO A N 1
ATOM 679 C CA . PRO A 1 89 ? 1.063 21.311 -1.427 1.00 87.25 89 PRO A CA 1
ATOM 680 C C . PRO A 1 89 ? 0.949 22.572 -0.555 1.00 87.25 89 PRO A C 1
ATOM 682 O O . PRO A 1 89 ? 0.407 23.586 -1.009 1.00 87.25 89 PRO A O 1
ATOM 685 N N . PRO A 1 90 ? 1.455 22.546 0.688 1.00 87.19 90 PRO A N 1
ATOM 686 C CA . PRO A 1 90 ? 1.451 23.726 1.542 1.00 87.19 90 PRO A CA 1
ATOM 687 C C . PRO A 1 90 ? 2.275 24.855 0.912 1.00 87.19 90 PRO A C 1
ATOM 689 O O . PRO A 1 90 ? 3.198 24.607 0.137 1.00 87.19 90 PRO A O 1
ATOM 692 N N . ARG A 1 91 ? 1.967 26.105 1.280 1.00 92.56 91 ARG A N 1
ATOM 693 C CA . ARG A 1 91 ? 2.603 27.311 0.716 1.00 92.56 91 ARG A CA 1
ATOM 694 C C . ARG A 1 91 ? 4.135 27.293 0.822 1.00 92.56 91 ARG A C 1
ATOM 696 O O . ARG A 1 91 ? 4.801 27.720 -0.114 1.00 92.56 91 ARG A O 1
ATOM 703 N N . ASN A 1 92 ? 4.668 26.772 1.930 1.00 93.88 92 ASN A N 1
ATOM 704 C CA . ASN A 1 92 ? 6.102 26.649 2.203 1.00 93.88 92 ASN A CA 1
ATOM 705 C C . ASN A 1 92 ? 6.469 25.169 2.456 1.00 93.88 92 ASN A C 1
ATOM 707 O O . ASN A 1 92 ? 6.665 24.767 3.605 1.00 93.88 92 ASN A O 1
ATOM 711 N N . PRO A 1 93 ? 6.553 24.322 1.414 1.00 92.44 93 PRO A N 1
ATOM 712 C CA . PRO A 1 93 ? 6.656 22.870 1.582 1.00 92.44 93 PRO A CA 1
ATOM 713 C C . PRO A 1 93 ? 7.943 22.420 2.274 1.00 92.44 93 PRO A C 1
ATOM 715 O O . PRO A 1 93 ? 7.916 21.485 3.071 1.00 92.44 93 PRO A O 1
ATOM 718 N N . THR A 1 94 ? 9.0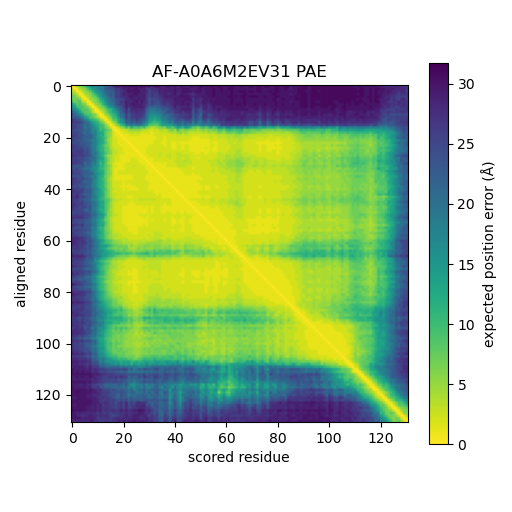59 23.107 2.031 1.00 95.62 94 THR A N 1
ATOM 719 C CA . THR A 1 94 ? 10.344 22.799 2.670 1.00 95.62 94 THR A CA 1
ATOM 720 C C . THR A 1 94 ? 10.305 23.057 4.177 1.00 95.62 94 THR A C 1
ATOM 722 O O . THR A 1 94 ? 10.749 22.217 4.956 1.00 95.62 94 THR A O 1
ATOM 725 N N . GLU A 1 95 ? 9.763 24.200 4.607 1.00 95.81 95 GLU A N 1
ATOM 726 C CA . GLU A 1 95 ? 9.694 24.573 6.028 1.00 95.81 95 GLU A CA 1
ATOM 727 C C . GLU A 1 95 ? 8.756 23.649 6.807 1.00 95.81 95 GLU A C 1
ATOM 729 O O . GLU A 1 95 ? 9.103 23.179 7.896 1.00 95.81 95 GLU A O 1
ATOM 734 N N . GLU A 1 96 ? 7.601 23.333 6.218 1.00 93.69 96 GLU A N 1
ATOM 735 C CA . GLU A 1 96 ? 6.630 22.399 6.788 1.00 93.69 96 GLU A CA 1
ATOM 736 C C . GLU A 1 96 ? 7.220 20.987 6.898 1.00 93.69 96 GLU A C 1
ATOM 738 O O . GLU A 1 96 ? 7.104 20.349 7.946 1.00 93.69 96 GLU A O 1
ATOM 743 N N . LEU A 1 97 ? 7.945 20.517 5.874 1.00 95.25 97 LEU A N 1
ATOM 744 C CA . LEU A 1 97 ? 8.643 19.230 5.915 1.00 95.25 97 LEU A CA 1
ATOM 745 C C . LEU A 1 97 ? 9.699 19.192 7.028 1.00 95.25 97 LEU A C 1
ATOM 747 O O . LEU A 1 97 ? 9.736 18.242 7.812 1.00 95.25 97 LEU A O 1
ATOM 751 N N . ILE A 1 98 ? 10.536 20.229 7.135 1.00 96.88 98 ILE A N 1
ATOM 752 C CA . ILE A 1 98 ? 11.545 20.338 8.199 1.00 96.88 98 ILE A CA 1
ATOM 753 C C . ILE A 1 98 ? 10.866 20.296 9.573 1.00 96.88 98 ILE A C 1
ATOM 755 O O . ILE A 1 98 ? 11.333 19.600 10.478 1.00 96.88 98 ILE A O 1
ATOM 759 N N . SER A 1 99 ? 9.759 21.018 9.739 1.00 95.75 99 SER A N 1
ATOM 760 C CA . SER A 1 99 ? 9.001 21.069 10.990 1.00 95.75 99 SER A CA 1
ATOM 761 C C . SER A 1 99 ? 8.381 19.715 11.347 1.00 95.75 99 SER A C 1
ATOM 763 O O . SER A 1 99 ? 8.502 19.274 12.496 1.00 95.75 99 SER A O 1
ATOM 765 N N . ALA A 1 100 ? 7.807 19.015 10.366 1.00 94.69 100 ALA A N 1
ATOM 766 C CA . ALA A 1 100 ? 7.238 17.680 10.529 1.00 94.69 100 ALA A CA 1
ATOM 767 C C . ALA A 1 100 ? 8.305 16.640 10.909 1.00 94.69 100 ALA A C 1
ATOM 769 O O . ALA A 1 100 ? 8.129 15.904 11.882 1.00 94.69 100 ALA A O 1
ATOM 770 N N . ILE A 1 101 ? 9.451 16.621 10.215 1.00 96.12 101 ILE A N 1
ATOM 771 C CA . ILE A 1 101 ? 10.569 15.716 10.533 1.00 96.12 101 ILE A CA 1
ATOM 772 C C . ILE A 1 101 ? 11.099 16.003 11.941 1.00 96.12 101 ILE A C 1
ATOM 774 O O . ILE A 1 101 ? 11.270 15.080 12.737 1.00 96.12 101 ILE A O 1
ATOM 778 N N . LYS A 1 102 ? 11.295 17.279 12.298 1.00 95.69 102 LYS A N 1
ATOM 779 C CA . LYS A 1 102 ? 11.698 17.677 13.657 1.00 95.69 102 LYS A CA 1
ATOM 780 C C . LYS A 1 102 ? 10.720 17.157 14.715 1.00 95.69 102 LYS A C 1
ATOM 782 O O . LYS A 1 102 ? 11.151 16.687 15.767 1.00 95.69 102 LYS A O 1
ATOM 787 N N . GLN A 1 103 ? 9.413 17.239 14.466 1.00 93.94 103 GLN A N 1
ATOM 788 C CA . GLN A 1 103 ? 8.400 16.730 15.392 1.00 93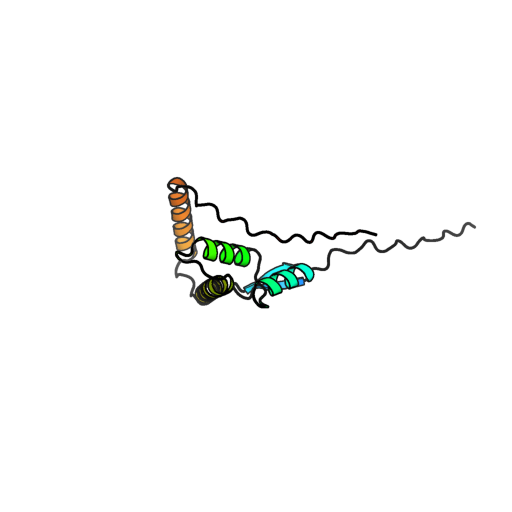.94 103 GLN A CA 1
ATOM 789 C C . GLN A 1 103 ? 8.432 15.201 15.497 1.00 93.94 103 GLN A C 1
ATOM 791 O O . GLN A 1 103 ? 8.318 14.673 16.604 1.00 93.94 103 GLN A O 1
ATOM 796 N N . LEU A 1 104 ? 8.629 14.496 14.381 1.00 92.19 104 LEU A N 1
ATOM 797 C CA . LEU A 1 104 ? 8.754 13.040 14.356 1.00 92.19 104 LEU A CA 1
ATOM 798 C C . LEU A 1 104 ? 9.967 12.562 15.166 1.00 92.19 104 LEU A C 1
ATOM 800 O O . LEU A 1 104 ? 9.824 11.662 15.991 1.00 92.19 104 LEU A O 1
ATOM 804 N N . LEU A 1 105 ? 11.125 13.203 14.980 1.00 92.38 105 LEU A N 1
ATOM 805 C CA . LEU A 1 105 ? 12.350 12.895 15.722 1.00 92.38 105 LEU A CA 1
ATOM 806 C C . LEU A 1 105 ? 12.156 13.085 17.229 1.00 92.38 105 LEU A C 1
ATOM 808 O O . LEU A 1 105 ? 12.515 12.199 17.995 1.00 92.38 105 LEU A O 1
ATOM 812 N N . ARG A 1 106 ? 11.518 14.187 17.653 1.00 90.56 106 ARG A N 1
ATOM 813 C CA . ARG A 1 106 ? 11.199 14.422 19.072 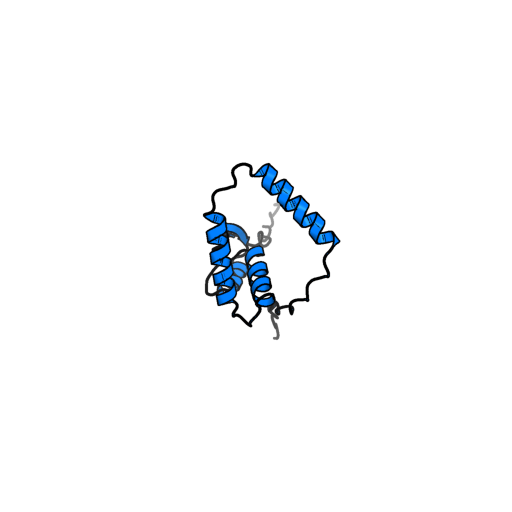1.00 90.56 106 ARG A CA 1
ATOM 814 C C . ARG A 1 106 ? 10.304 13.323 19.644 1.00 90.56 106 ARG A C 1
ATOM 816 O O . ARG A 1 106 ? 10.657 12.709 20.639 1.00 90.56 106 ARG A O 1
ATOM 823 N N . ARG A 1 107 ? 9.195 13.002 18.967 1.00 86.88 107 ARG A N 1
ATOM 824 C CA . ARG A 1 107 ? 8.257 11.952 19.412 1.00 86.88 107 ARG A CA 1
ATOM 825 C C . ARG A 1 107 ? 8.903 10.568 19.509 1.00 86.88 107 ARG A C 1
ATOM 827 O O . ARG A 1 107 ? 8.475 9.760 20.327 1.00 86.88 107 ARG A O 1
ATOM 834 N N . GLY A 1 108 ? 9.885 10.278 18.656 1.00 83.69 108 GLY A N 1
ATOM 835 C CA . GLY A 1 108 ? 10.613 9.011 18.668 1.00 83.69 108 GLY A CA 1
ATOM 836 C C . GLY A 1 108 ? 11.453 8.797 19.929 1.00 83.69 108 GLY A C 1
ATOM 837 O O . GLY A 1 108 ? 11.636 7.652 20.331 1.00 83.69 108 GLY A O 1
ATOM 838 N N . LEU A 1 109 ? 11.915 9.875 20.571 1.00 80.62 109 LEU A N 1
ATOM 839 C CA . LEU A 1 109 ? 12.686 9.804 21.815 1.00 80.62 109 LEU A CA 1
ATOM 840 C C . LEU A 1 109 ? 11.805 9.484 23.036 1.00 80.62 109 LEU A C 1
ATOM 842 O O . LEU A 1 109 ? 12.296 8.901 23.997 1.00 80.62 109 LEU A O 1
ATOM 846 N N . ASP A 1 110 ? 10.505 9.793 22.963 1.00 70.56 110 ASP A N 1
ATOM 847 C CA . ASP A 1 110 ? 9.584 9.747 24.109 1.00 70.56 110 ASP A CA 1
ATOM 848 C C . ASP A 1 110 ? 8.610 8.540 24.108 1.00 70.56 110 ASP A C 1
ATOM 850 O O . ASP A 1 110 ? 7.801 8.399 25.025 1.00 70.56 110 ASP A O 1
ATOM 854 N N . SER A 1 111 ? 8.614 7.668 23.086 1.00 69.44 111 SER A N 1
ATOM 855 C CA . SER A 1 111 ? 7.517 6.698 22.870 1.00 69.44 111 SER A CA 1
ATOM 856 C C . SER A 1 111 ? 7.812 5.255 23.330 1.00 69.44 111 SER A C 1
ATOM 858 O O . SER A 1 111 ? 8.785 4.650 22.873 1.00 69.44 111 SER A O 1
ATOM 860 N N . PRO A 1 112 ? 6.897 4.603 24.084 1.00 66.00 112 PRO A N 1
ATOM 861 C CA . PRO A 1 112 ? 6.874 3.146 24.249 1.00 66.00 112 PRO A CA 1
ATOM 862 C C . PRO A 1 112 ? 6.713 2.429 22.895 1.00 66.00 112 PRO A C 1
ATOM 864 O O . PRO A 1 112 ? 6.022 2.924 21.997 1.00 66.00 112 PRO A O 1
ATOM 867 N N . ARG A 1 113 ? 7.333 1.250 22.732 1.00 63.59 113 ARG A N 1
ATOM 868 C CA . ARG A 1 113 ? 7.257 0.446 21.493 1.00 63.59 113 ARG A CA 1
ATOM 869 C C . ARG A 1 113 ? 5.812 -0.003 21.207 1.00 63.59 113 ARG A C 1
ATOM 871 O O . ARG A 1 113 ? 5.104 -0.421 22.120 1.00 63.59 113 ARG A O 1
ATOM 878 N N . LYS A 1 114 ? 5.384 0.048 19.932 1.00 66.88 114 LYS A N 1
ATOM 879 C CA . LYS A 1 114 ? 4.061 -0.440 19.480 1.00 66.88 114 LYS A CA 1
ATOM 880 C C . LYS A 1 114 ? 3.830 -1.902 19.903 1.00 66.88 114 LYS A C 1
ATOM 882 O O . LYS A 1 114 ? 4.756 -2.714 19.879 1.00 66.88 114 LYS A O 1
ATOM 887 N N . LYS A 1 115 ? 2.567 -2.250 20.181 1.00 63.72 115 LYS A N 1
ATOM 888 C CA . LYS A 1 115 ? 2.096 -3.644 20.257 1.00 63.72 115 LYS A CA 1
ATOM 889 C C . LYS A 1 115 ? 2.404 -4.349 18.926 1.00 63.72 115 LYS A C 1
ATOM 891 O O . LYS A 1 115 ? 2.197 -3.759 17.867 1.00 63.72 115 LYS A O 1
ATOM 896 N N . LYS A 1 116 ? 2.932 -5.575 18.980 1.00 61.47 116 LYS A N 1
ATOM 897 C CA . LYS A 1 116 ? 3.242 -6.367 17.781 1.00 61.47 116 LYS A CA 1
ATOM 898 C C . LYS A 1 116 ? 1.934 -6.774 17.099 1.00 61.47 116 LYS A C 1
ATOM 900 O O . LYS A 1 116 ? 1.072 -7.350 17.757 1.00 61.47 116 LYS A O 1
ATOM 905 N N . CYS A 1 117 ? 1.806 -6.494 15.804 1.00 61.72 117 CYS A N 1
ATOM 906 C CA . CYS A 1 117 ? 0.814 -7.166 14.969 1.00 61.72 117 CYS A CA 1
ATOM 907 C C . CYS A 1 117 ? 1.098 -8.674 14.967 1.00 61.72 117 CYS A C 1
ATOM 909 O O . CYS A 1 117 ? 2.274 -9.054 14.912 1.00 61.72 117 CYS A O 1
ATOM 911 N N . PRO A 1 118 ? 0.069 -9.535 14.965 1.00 62.91 118 PRO A N 1
ATOM 912 C CA . PRO A 1 118 ? 0.235 -10.916 14.539 1.00 62.91 118 PRO A CA 1
ATOM 913 C C . PRO A 1 118 ? 0.871 -10.932 13.145 1.00 62.91 118 PRO A C 1
ATOM 915 O O . PRO A 1 118 ? 0.466 -10.176 12.259 1.00 62.91 118 PRO A O 1
ATOM 918 N N . VAL A 1 119 ? 1.897 -11.760 12.958 1.00 56.91 119 VAL A N 1
ATOM 919 C CA . VAL A 1 119 ? 2.469 -11.990 11.630 1.00 56.91 119 VAL A CA 1
ATOM 920 C C . VAL A 1 119 ? 1.408 -12.732 10.825 1.00 56.91 119 VAL A C 1
ATOM 922 O O . VAL A 1 119 ? 1.082 -13.873 11.14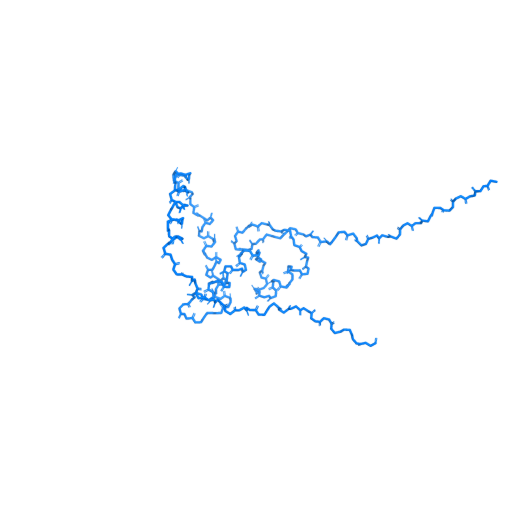4 1.00 56.91 119 VAL A O 1
ATOM 925 N N . PHE A 1 120 ? 0.837 -12.079 9.812 1.00 52.88 120 PHE A N 1
ATOM 926 C CA . PHE A 1 120 ? 0.012 -12.776 8.828 1.00 52.88 120 PHE A CA 1
ATOM 927 C C . PHE A 1 120 ? 0.888 -13.827 8.134 1.00 52.88 120 PHE A C 1
ATOM 929 O O . PHE A 1 120 ? 1.984 -13.464 7.692 1.00 52.88 120 PHE A O 1
ATOM 936 N N . PRO A 1 121 ? 0.445 -15.093 8.017 1.00 51.91 121 PRO A N 1
ATOM 937 C CA . PRO A 1 121 ? 1.185 -16.099 7.277 1.00 51.91 121 PRO A CA 1
ATOM 938 C C . PRO A 1 121 ? 1.446 -15.591 5.859 1.00 51.91 121 PRO A C 1
ATOM 940 O O . PRO A 1 121 ? 0.527 -15.332 5.079 1.00 51.91 121 PRO A O 1
ATOM 943 N N . SER A 1 122 ? 2.718 -15.407 5.515 1.00 49.66 122 SER A N 1
ATOM 944 C CA . SER A 1 122 ? 3.117 -15.445 4.120 1.00 49.66 122 SER A CA 1
ATOM 945 C C . SER A 1 122 ? 2.941 -16.897 3.698 1.00 49.66 122 SER A C 1
ATOM 947 O O . SER A 1 122 ? 3.804 -17.713 4.008 1.00 49.66 122 SER A O 1
ATOM 949 N N . GLU A 1 123 ? 1.806 -17.228 3.082 1.00 48.47 123 GLU A N 1
ATOM 950 C CA . GLU A 1 123 ? 1.596 -18.502 2.386 1.00 48.47 123 GLU A CA 1
ATOM 951 C C . GLU A 1 123 ? 2.690 -18.618 1.311 1.00 48.47 123 GLU A C 1
ATOM 953 O O . GLU A 1 123 ? 2.564 -18.129 0.187 1.00 48.47 123 GLU A O 1
ATOM 958 N N . GLY A 1 124 ? 3.844 -19.144 1.716 1.00 40.50 124 GLY A N 1
ATOM 959 C CA . GLY A 1 124 ? 4.900 -19.581 0.831 1.00 40.50 124 GLY A CA 1
ATOM 960 C C . GLY A 1 124 ? 4.445 -20.901 0.247 1.00 40.50 124 GLY A C 1
ATOM 961 O O . GLY A 1 124 ? 4.096 -21.818 0.982 1.00 40.50 124 GLY A O 1
ATOM 962 N N . SER A 1 125 ? 4.404 -20.972 -1.077 1.00 42.53 125 SER A N 1
ATOM 963 C CA . SER A 1 125 ? 4.111 -22.190 -1.815 1.00 42.53 125 SER A CA 1
ATOM 964 C C . SER A 1 125 ? 5.092 -23.290 -1.408 1.00 42.53 125 SER A C 1
ATOM 966 O O . SER A 1 125 ? 6.226 -23.331 -1.880 1.00 42.53 125 SER A O 1
ATOM 968 N N . SER A 1 126 ? 4.649 -24.191 -0.537 1.00 41.69 126 SER A N 1
ATOM 969 C CA . SER A 1 126 ? 5.236 -25.517 -0.406 1.00 41.69 126 SER A CA 1
ATOM 970 C C . SER A 1 126 ? 4.912 -26.261 -1.699 1.00 41.69 126 SER A C 1
ATOM 972 O O . SER A 1 126 ? 3.823 -26.811 -1.845 1.00 41.69 126 SER A O 1
ATOM 974 N N . LEU A 1 127 ? 5.818 -26.233 -2.679 1.00 42.00 127 LEU A N 1
ATOM 975 C CA . LEU A 1 127 ? 5.787 -27.241 -3.733 1.00 42.00 127 LEU A CA 1
ATOM 976 C C . LEU A 1 127 ? 6.187 -28.568 -3.087 1.00 42.00 127 LEU A C 1
ATOM 978 O O . LEU A 1 127 ? 7.371 -28.846 -2.906 1.00 42.00 127 LEU A O 1
ATOM 982 N N . SER A 1 128 ? 5.193 -29.379 -2.737 1.00 45.69 128 SER A N 1
ATOM 983 C CA . SER A 1 128 ? 5.397 -30.813 -2.574 1.00 45.69 128 SER A CA 1
ATOM 984 C C . SER A 1 128 ? 5.680 -31.393 -3.957 1.00 45.69 128 SER A C 1
ATOM 986 O O . SER A 1 128 ? 4.779 -31.506 -4.785 1.00 45.69 128 SER A O 1
ATOM 988 N N . ILE A 1 129 ? 6.944 -31.715 -4.224 1.00 44.69 129 ILE A N 1
ATOM 989 C CA . ILE A 1 129 ? 7.307 -32.657 -5.280 1.00 44.69 129 ILE A CA 1
ATOM 990 C C . ILE A 1 129 ? 7.443 -34.015 -4.594 1.00 44.69 129 ILE A C 1
ATOM 992 O O . ILE A 1 129 ? 8.434 -34.267 -3.916 1.00 44.69 129 ILE A O 1
ATOM 996 N N . GLU A 1 130 ? 6.441 -34.870 -4.773 1.00 43.94 130 GLU A N 1
ATOM 997 C CA . GLU A 1 130 ? 6.574 -36.318 -4.622 1.00 43.94 130 GLU A CA 1
ATOM 998 C C . GLU A 1 130 ? 6.112 -36.975 -5.923 1.00 43.94 130 GLU A C 1
ATOM 1000 O O . GLU A 1 130 ? 4.941 -36.864 -6.295 1.00 43.94 130 GLU A O 1
ATOM 1005 N N . SER A 1 131 ? 7.047 -37.625 -6.617 1.00 50.59 131 SER A N 1
ATOM 1006 C CA . SER A 1 131 ? 6.933 -38.940 -7.277 1.00 50.59 131 SER A CA 1
ATOM 1007 C C . SER A 1 131 ? 8.283 -39.302 -7.887 1.00 50.59 131 SER A C 1
ATOM 1009 O O . SER A 1 131 ? 8.792 -38.493 -8.695 1.00 50.59 131 SER A O 1
#

Sequence (131 aa):
MAAAVIKEAKPIPSASEVEFAKCDCCGFSEECTPAYISRVRERYGGRWICGLCAEAVKDETCRAKTDISTDEALKQHTKFCQQFRSSTPPRNPTEELISAIKQLLRRGLDSPRKKKCPVFPSEGSSLSIES

Radius of gyration: 22.93 Å; Cα contacts (8 Å, |Δi|>4): 88; chains: 1; bounding box: 55×66×66 Å

pLDDT: mean 82.61, std 18.62, range [39.53, 98.0]

Secondary structure (DSSP, 8-state):
------PPPPPP--S---EEEE-TTT--EEEE-HHHHHHHHHHTTT----HHHHHHHHHHHHH-SS---HHHHHHHHHHHHHHHHHSPPPSSHHHHHHHHHHHHHHHHHHPPPPPPPP-------------

Solvent-accessible surface area (backbone atoms only — not comparable to full-atom values): 8345 Å² total; per-residue (Å²): 135,86,83,82,81,81,76,82,78,76,84,69,86,67,78,81,70,65,44,81,48,61,14,74,44,76,60,53,69,44,81,38,39,66,71,57,50,50,57,44,11,68,75,55,79,70,41,49,64,43,74,68,56,53,53,48,29,51,51,45,39,64,66,44,96,53,94,57,52,72,66,57,22,39,51,54,49,33,52,51,33,47,51,59,72,72,49,78,79,60,96,54,54,68,62,52,49,53,51,50,52,53,50,51,57,55,52,65,77,75,56,82,82,77,82,79,69,81,82,74,81,77,85,69,84,78,78,80,84,85,132

Nearest PDB structures (foldseek):
  1tlv-assembly1_A-2  TM=3.250E-01  e=2.991E+00  Bacillus subtilis

Foldseek 3Di:
DDDDDDDDDDDDPPPQDWDWDQALQQRDTDTGHPVVQVVCCVQAVNGGHDPVLLVQLLVQCVPDPDHDDSNVSSVVRSVVNVCVVPDDQDPCNVVVVVVVVVVVVVVVVVDDDDDDRDPDDPPDDPPPDDD